Protein AF-K1RYQ0-F1 (afdb_monomer_lite)

Foldseek 3Di:
DDDDDDAVVQPDQHPAFQDWDQDPVGWIWTFGQAAIWIHPPRGIDGDHPDDCDVVDGHDGDNDDDDD

InterPro domains:
  IPR011110 Two component regulator propeller [PF07494] (11-33)
  IPR015943 WD40/YVTN repeat-like-containing domain superfamily [G3DSA:2.130.10.10] (1-67)

Radius of gyration: 12.42 Å; chains: 1; bounding box: 30×36×21 Å

pLDDT: mean 89.35, std 10.35, range [60.12, 98.19]

Organism: NCBI:txid408170

Sequence (67 aa):
MIVEHYSVDQGLPNNTVNCTLKDRDGFIWFGTWYGLCCFDGVKFKTFNKQEHDSDVPPRKIQRIVED

Secondary structure (DSSP, 8-state):
-------GGGT-S-S-EEEEEE-TTS-EEEEETTEEEEE-SS-EEEE------TTSPP---------

Structure (mmCIF, N/CA/C/O backbone):
data_AF-K1RYQ0-F1
#
_entry.id   AF-K1RYQ0-F1
#
loop_
_atom_site.group_PDB
_atom_site.id
_atom_site.type_symbol
_atom_site.label_atom_id
_atom_site.label_alt_id
_atom_site.label_comp_id
_atom_site.label_asym_id
_atom_site.label_entity_id
_atom_site.label_seq_id
_atom_site.pdbx_PDB_ins_code
_atom_site.Cartn_x
_atom_site.Cartn_y
_atom_site.Cartn_z
_atom_site.occupancy
_atom_site.B_iso_or_equiv
_atom_site.auth_seq_id
_atom_site.auth_comp_id
_atom_site.auth_asym_id
_atom_site.auth_atom_id
_atom_site.pdbx_PDB_model_num
ATOM 1 N N . MET A 1 1 ? -9.336 20.675 -9.882 1.00 78.38 1 MET A N 1
ATOM 2 C CA . MET A 1 1 ? -9.175 19.341 -9.270 1.00 78.38 1 MET A CA 1
ATOM 3 C C . MET A 1 1 ? -7.694 19.031 -9.286 1.00 78.38 1 MET A C 1
ATOM 5 O O . MET A 1 1 ? -7.110 19.075 -10.360 1.00 78.38 1 MET A O 1
ATOM 9 N N . ILE A 1 2 ? -7.089 18.843 -8.118 1.00 90.25 2 ILE A N 1
ATOM 10 C CA . ILE A 1 2 ? -5.682 18.451 -7.985 1.00 90.25 2 ILE A CA 1
ATOM 11 C C . ILE A 1 2 ? -5.694 16.965 -7.636 1.00 90.25 2 ILE A C 1
ATOM 13 O O . ILE A 1 2 ? -6.487 16.553 -6.792 1.00 90.25 2 ILE A O 1
ATOM 17 N N . VAL A 1 3 ? -4.880 16.174 -8.330 1.00 91.38 3 VAL A N 1
ATOM 18 C CA . VAL A 1 3 ? -4.699 14.745 -8.064 1.00 91.38 3 VAL A CA 1
ATOM 19 C C . VAL A 1 3 ? -3.261 14.554 -7.618 1.00 91.38 3 VAL A C 1
ATOM 21 O O . VAL A 1 3 ? -2.337 14.982 -8.307 1.00 91.38 3 VAL A O 1
ATOM 24 N N . GLU A 1 4 ? -3.084 13.934 -6.459 1.00 90.94 4 GLU A N 1
ATOM 25 C CA . GLU A 1 4 ? -1.768 13.555 -5.961 1.00 90.94 4 GLU A CA 1
ATOM 26 C C . GLU A 1 4 ? -1.407 12.147 -6.428 1.00 90.94 4 GLU A C 1
ATOM 28 O O . GLU A 1 4 ? -2.262 11.265 -6.529 1.00 90.94 4 GLU A O 1
ATOM 33 N N . HIS A 1 5 ? -0.124 11.948 -6.715 1.00 91.62 5 HIS A N 1
ATOM 34 C CA . HIS A 1 5 ? 0.419 10.686 -7.194 1.00 91.62 5 HIS A CA 1
ATOM 35 C C . HIS A 1 5 ? 1.424 10.141 -6.183 1.00 91.62 5 HIS A C 1
ATOM 37 O O . HIS A 1 5 ? 2.346 10.845 -5.775 1.00 91.62 5 HIS A O 1
ATOM 43 N N . TYR A 1 6 ? 1.258 8.867 -5.835 1.00 93.31 6 TYR A N 1
ATOM 44 C CA . TYR A 1 6 ? 2.140 8.131 -4.937 1.00 93.31 6 TYR A CA 1
ATOM 45 C C . TYR A 1 6 ? 2.704 6.908 -5.668 1.00 93.31 6 TYR A C 1
ATOM 47 O O . TYR A 1 6 ? 1.981 6.211 -6.382 1.00 93.31 6 TYR A O 1
ATOM 55 N N . SER A 1 7 ? 3.997 6.662 -5.498 1.00 93.50 7 SER A N 1
ATOM 56 C CA . SER A 1 7 ? 4.773 5.574 -6.087 1.00 93.50 7 SER A CA 1
ATOM 57 C C . SER A 1 7 ? 5.655 4.919 -5.015 1.00 93.50 7 SER A C 1
ATOM 59 O O . SER A 1 7 ? 5.592 5.257 -3.826 1.00 93.50 7 SER A O 1
ATOM 61 N N . VAL A 1 8 ? 6.500 3.979 -5.440 1.00 92.56 8 VAL A N 1
ATOM 62 C CA . VAL A 1 8 ? 7.573 3.411 -4.612 1.00 92.56 8 VAL A CA 1
ATOM 63 C C . VAL A 1 8 ? 8.457 4.466 -3.946 1.00 92.56 8 VAL A C 1
ATOM 65 O O . VAL A 1 8 ? 8.864 4.278 -2.801 1.00 92.56 8 VAL A O 1
ATOM 68 N N . ASP A 1 9 ? 8.673 5.609 -4.599 1.00 91.88 9 ASP A N 1
ATOM 69 C CA . ASP A 1 9 ? 9.522 6.685 -4.080 1.00 91.88 9 ASP A CA 1
ATOM 70 C C . ASP A 1 9 ? 8.872 7.421 -2.897 1.00 91.88 9 ASP A C 1
ATOM 72 O O . ASP A 1 9 ? 9.564 8.036 -2.087 1.00 91.88 9 ASP A O 1
ATOM 76 N N . GLN A 1 10 ? 7.543 7.339 -2.763 1.00 91.00 10 GLN A N 1
ATOM 77 C CA . GLN A 1 10 ? 6.782 7.915 -1.650 1.00 91.00 10 GLN A CA 1
ATOM 78 C C . GLN A 1 10 ? 6.368 6.875 -0.592 1.00 91.00 10 GLN A C 1
ATOM 80 O O . GLN A 1 10 ? 5.609 7.196 0.322 1.00 91.00 10 GLN A O 1
ATOM 85 N N . GLY A 1 11 ? 6.884 5.643 -0.672 1.00 87.56 11 GLY A N 1
ATOM 86 C CA . GLY A 1 11 ? 6.716 4.616 0.362 1.00 87.56 11 GLY A CA 1
ATOM 87 C C . GLY A 1 11 ? 5.719 3.503 0.037 1.00 87.56 11 GLY A C 1
ATOM 88 O O . GLY A 1 11 ? 5.508 2.626 0.876 1.00 87.56 11 GLY A O 1
ATOM 89 N N . LEU A 1 12 ? 5.139 3.487 -1.168 1.00 91.44 12 LEU A N 1
ATOM 90 C CA . LEU A 1 12 ? 4.353 2.348 -1.639 1.00 91.44 12 LEU A CA 1
ATOM 91 C C . LEU A 1 12 ? 5.277 1.124 -1.851 1.00 91.44 12 LEU A C 1
ATOM 93 O O . LEU A 1 12 ? 6.335 1.262 -2.455 1.00 91.44 12 LEU A O 1
ATOM 97 N N . PRO A 1 13 ? 4.921 -0.100 -1.428 1.00 89.00 13 PRO A N 1
ATOM 98 C CA . PRO A 1 13 ? 5.799 -1.264 -1.604 1.00 89.00 13 PRO A CA 1
ATOM 99 C C . PRO A 1 13 ? 6.026 -1.647 -3.074 1.00 89.00 13 PRO A C 1
ATOM 101 O O . PRO A 1 13 ? 7.070 -2.188 -3.433 1.00 89.00 13 PRO A O 1
ATOM 104 N N . ASN A 1 14 ? 5.035 -1.399 -3.933 1.00 92.56 14 ASN A N 1
ATOM 105 C CA . ASN A 1 14 ? 5.118 -1.610 -5.373 1.00 92.56 14 ASN A CA 1
ATOM 106 C C . ASN A 1 14 ? 4.051 -0.778 -6.090 1.00 92.56 14 ASN A C 1
ATOM 108 O O . ASN A 1 14 ? 2.920 -0.698 -5.617 1.00 92.56 14 ASN A O 1
ATOM 112 N N . ASN A 1 15 ? 4.380 -0.244 -7.269 1.00 93.69 15 ASN A N 1
ATOM 113 C 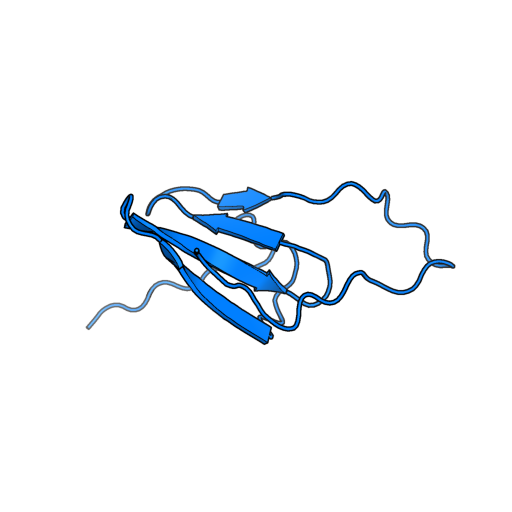CA . ASN A 1 15 ? 3.459 0.564 -8.082 1.00 93.69 15 ASN A CA 1
ATOM 114 C C . ASN A 1 15 ? 2.224 -0.209 -8.587 1.00 93.69 15 ASN A C 1
ATOM 116 O O . ASN A 1 15 ? 1.250 0.402 -9.019 1.00 93.69 15 ASN A O 1
ATOM 120 N N . THR A 1 16 ? 2.239 -1.542 -8.529 1.00 94.44 16 THR A N 1
ATOM 121 C CA . THR A 1 16 ? 1.091 -2.387 -8.875 1.00 94.44 16 THR A CA 1
ATOM 122 C C . THR A 1 16 ? 0.248 -2.657 -7.631 1.00 94.44 16 THR A C 1
ATOM 124 O O . THR A 1 16 ? 0.536 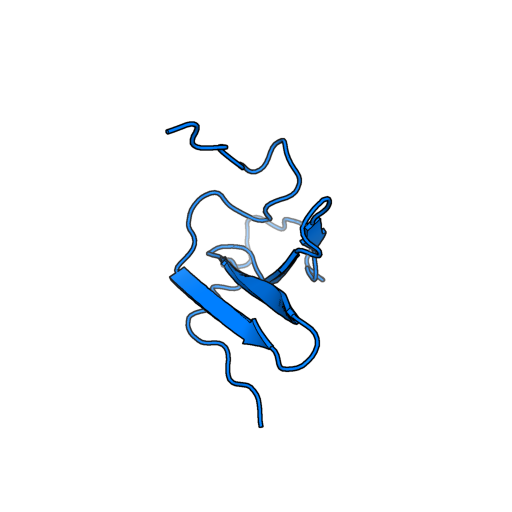-3.575 -6.854 1.00 94.44 16 THR A O 1
ATOM 127 N N . VAL A 1 17 ? -0.814 -1.871 -7.458 1.00 95.31 17 VAL A N 1
ATOM 128 C CA . VAL A 1 17 ? -1.842 -2.070 -6.425 1.00 95.31 17 VAL A CA 1
ATOM 129 C C . VAL A 1 17 ? -2.910 -3.030 -6.953 1.00 95.31 17 VAL A C 1
ATOM 131 O O . VAL A 1 17 ? -3.521 -2.776 -7.986 1.00 95.31 17 VAL A O 1
ATOM 134 N N . ASN A 1 18 ? -3.144 -4.136 -6.246 1.00 96.25 18 ASN A N 1
ATOM 135 C CA . ASN A 1 18 ? -4.145 -5.143 -6.615 1.00 96.25 18 ASN A CA 1
ATOM 136 C C . ASN A 1 18 ? -5.473 -4.958 -5.870 1.00 96.25 18 ASN A C 1
ATOM 138 O O . ASN A 1 18 ? -6.521 -5.327 -6.391 1.00 96.25 18 ASN A O 1
ATOM 142 N N . CYS A 1 19 ? -5.434 -4.459 -4.633 1.00 96.94 19 CYS A N 1
ATOM 143 C CA . CYS A 1 19 ? -6.625 -4.261 -3.811 1.00 96.94 19 CYS A CA 1
ATOM 144 C C . CYS A 1 19 ? -6.421 -3.133 -2.796 1.00 96.94 19 CYS A C 1
ATOM 146 O O . CYS A 1 19 ? -5.294 -2.870 -2.370 1.00 96.94 19 CYS A O 1
ATOM 148 N N . THR A 1 20 ? -7.526 -2.503 -2.396 1.00 97.62 20 THR A N 1
ATOM 149 C CA . THR A 1 20 ? -7.543 -1.399 -1.431 1.00 97.62 20 THR A CA 1
ATOM 150 C C . THR A 1 20 ? -8.698 -1.588 -0.451 1.00 97.62 20 THR A C 1
ATOM 152 O O . THR A 1 20 ? -9.771 -2.037 -0.855 1.00 97.62 20 THR A O 1
ATOM 155 N N . LEU A 1 21 ? -8.492 -1.229 0.815 1.00 98.19 21 LEU A N 1
ATOM 156 C CA . LEU A 1 21 ? -9.518 -1.225 1.860 1.00 98.19 21 LEU A CA 1
ATOM 157 C C . LEU A 1 21 ? -9.334 0.005 2.751 1.00 98.19 21 LEU A C 1
ATOM 159 O O . LEU A 1 21 ? -8.213 0.291 3.155 1.00 98.19 21 LEU A O 1
ATOM 163 N N . LYS A 1 22 ? -10.414 0.713 3.085 1.00 97.94 22 LYS A N 1
ATOM 164 C CA . LYS A 1 22 ? -10.404 1.692 4.176 1.00 97.94 22 LYS A CA 1
ATOM 165 C C . LYS A 1 22 ? -10.989 1.023 5.415 1.00 97.94 22 LYS A C 1
ATOM 167 O O . LYS A 1 22 ? -12.085 0.482 5.306 1.00 97.94 22 LYS A O 1
ATOM 172 N N . ASP A 1 23 ? -10.267 1.043 6.529 1.00 97.69 23 ASP A N 1
ATOM 173 C CA . ASP A 1 23 ? -10.743 0.451 7.783 1.00 97.69 23 ASP A CA 1
ATOM 174 C C . ASP A 1 23 ? -11.637 1.410 8.587 1.00 97.69 23 ASP A C 1
ATOM 176 O O . A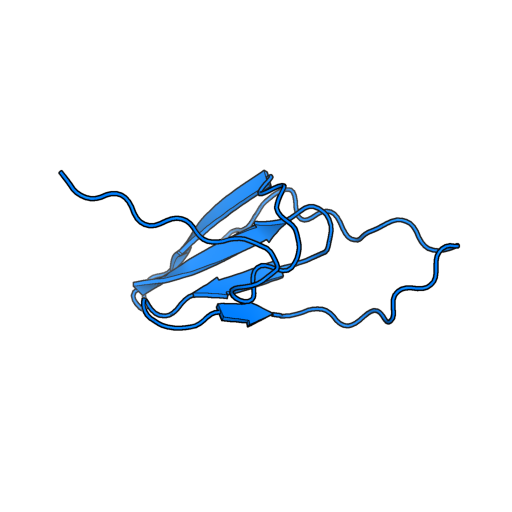SP A 1 23 ? -11.830 2.580 8.221 1.00 97.69 23 ASP A O 1
ATOM 180 N N . ARG A 1 24 ? -12.191 0.909 9.698 1.00 97.50 24 ARG A N 1
ATOM 181 C CA . ARG A 1 24 ? -13.044 1.683 10.616 1.00 97.50 24 ARG A CA 1
ATOM 182 C C . ARG A 1 24 ? -12.350 2.884 11.266 1.00 97.50 24 ARG A C 1
ATOM 184 O O . ARG A 1 24 ? -13.027 3.858 11.594 1.00 97.50 24 ARG A O 1
ATOM 191 N N . ASP A 1 25 ? -11.031 2.826 11.429 1.00 96.75 25 ASP A N 1
ATOM 192 C CA . ASP A 1 25 ? -10.224 3.888 12.040 1.00 96.75 25 ASP A CA 1
ATOM 193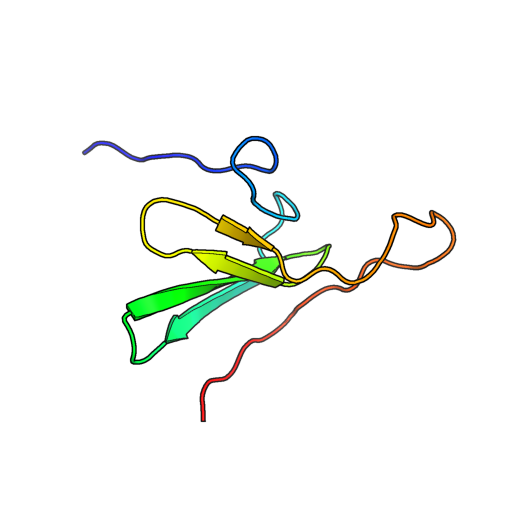 C C . ASP A 1 25 ? -9.821 4.961 11.013 1.00 96.75 25 ASP A C 1
ATOM 195 O O . ASP A 1 25 ? -9.320 6.030 11.362 1.00 96.75 25 ASP A O 1
ATOM 199 N N . GLY A 1 26 ? -10.108 4.713 9.735 1.00 96.62 26 GLY A N 1
ATOM 200 C CA . GLY A 1 26 ? -9.919 5.645 8.639 1.00 96.62 26 GLY A CA 1
ATOM 201 C C . GLY A 1 26 ? -8.609 5.471 7.879 1.00 96.62 26 GLY A C 1
ATOM 202 O O . GLY A 1 26 ? -8.385 6.231 6.931 1.00 96.62 26 GLY A O 1
ATOM 203 N N . PHE A 1 27 ? -7.788 4.479 8.226 1.00 97.62 27 PHE A N 1
ATOM 204 C CA . PHE A 1 27 ? -6.577 4.164 7.480 1.00 97.62 27 PHE A CA 1
ATOM 205 C C . PHE A 1 27 ? -6.908 3.500 6.149 1.00 97.62 27 PHE A C 1
ATOM 207 O O . PHE A 1 27 ? -7.899 2.781 6.009 1.00 97.62 27 PHE A O 1
ATOM 214 N N . ILE A 1 28 ? -6.042 3.716 5.161 1.00 97.69 28 ILE A N 1
ATOM 215 C CA . ILE A 1 28 ? -6.184 3.115 3.837 1.00 97.69 28 ILE A CA 1
ATOM 216 C C . ILE A 1 28 ? -5.105 2.057 3.651 1.00 97.69 28 ILE A C 1
ATOM 218 O O . ILE A 1 28 ? -3.910 2.339 3.664 1.00 97.69 28 ILE A O 1
ATOM 222 N N . TRP A 1 29 ? -5.536 0.824 3.448 1.00 97.56 29 TRP A N 1
ATOM 223 C CA . TRP A 1 29 ? -4.687 -0.326 3.211 1.00 97.56 29 TRP A CA 1
ATOM 224 C C . TRP A 1 29 ? -4.583 -0.615 1.723 1.00 97.56 29 TRP A C 1
ATOM 226 O O . TRP A 1 29 ? -5.597 -0.680 1.031 1.00 97.56 29 TRP A O 1
ATOM 236 N N . PHE A 1 30 ? -3.364 -0.853 1.246 1.00 97.12 30 PHE A N 1
ATOM 237 C CA . PHE A 1 30 ? -3.077 -1.200 -0.141 1.00 97.12 30 PHE A CA 1
ATOM 238 C C . PHE A 1 30 ? -2.346 -2.536 -0.205 1.00 97.12 30 PHE A C 1
ATOM 240 O O . PHE A 1 30 ? -1.241 -2.697 0.319 1.00 97.12 30 PHE A O 1
ATOM 247 N N . GLY A 1 31 ? -2.968 -3.501 -0.874 1.00 95.81 31 GLY A N 1
ATOM 248 C CA . GLY A 1 31 ? -2.355 -4.771 -1.215 1.00 95.81 31 GLY A CA 1
ATOM 249 C C . GLY A 1 31 ? -1.680 -4.659 -2.571 1.00 95.81 31 GLY A C 1
ATOM 250 O O . GLY A 1 31 ? -2.347 -4.471 -3.588 1.00 95.81 31 GLY A O 1
ATOM 251 N N . THR A 1 32 ? -0.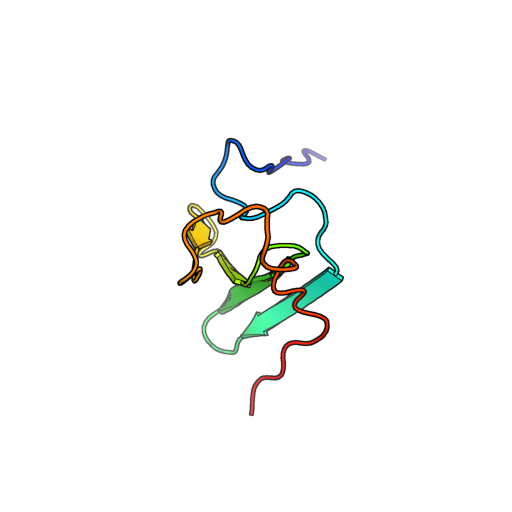358 -4.780 -2.595 1.00 94.12 32 THR A N 1
ATOM 252 C CA . THR A 1 32 ? 0.459 -4.621 -3.802 1.00 94.12 32 THR A CA 1
ATOM 253 C C . THR A 1 32 ? 1.022 -5.958 -4.284 1.00 94.12 32 THR A C 1
ATOM 255 O O . THR A 1 32 ? 0.806 -7.012 -3.674 1.00 94.12 32 THR A O 1
ATOM 258 N N . TRP A 1 33 ? 1.738 -5.940 -5.410 1.00 90.88 33 TRP A N 1
ATOM 259 C CA . TRP A 1 33 ? 2.473 -7.113 -5.885 1.00 90.88 33 TRP A CA 1
ATOM 260 C C . TRP A 1 33 ? 3.593 -7.547 -4.925 1.00 90.88 33 TRP A C 1
ATOM 262 O O . TRP A 1 33 ? 3.837 -8.742 -4.796 1.00 90.88 33 TRP A O 1
ATOM 272 N N . TYR A 1 34 ? 4.213 -6.606 -4.207 1.00 89.38 34 TYR A N 1
ATOM 273 C CA . TYR A 1 34 ? 5.268 -6.871 -3.222 1.00 89.38 34 TYR A CA 1
ATOM 274 C C . TYR A 1 34 ? 4.801 -6.506 -1.810 1.00 89.38 34 TYR A C 1
ATOM 276 O O . TYR A 1 34 ? 5.464 -5.752 -1.109 1.00 89.38 34 TYR A O 1
ATOM 284 N N . GLY A 1 35 ? 3.655 -7.030 -1.378 1.00 90.62 35 GLY A N 1
ATOM 285 C CA . GLY A 1 35 ? 3.220 -6.920 0.014 1.00 90.62 35 GLY A CA 1
ATOM 286 C C . GLY A 1 35 ? 2.213 -5.813 0.312 1.00 90.62 35 GLY A C 1
ATOM 287 O O . GLY A 1 35 ? 1.565 -5.262 -0.579 1.00 90.62 35 GLY A O 1
ATOM 288 N N . LEU A 1 36 ? 2.031 -5.558 1.606 1.00 93.50 36 LEU A N 1
ATOM 289 C CA . LEU A 1 36 ? 0.959 -4.739 2.173 1.00 93.50 36 LEU A CA 1
ATOM 290 C C . LEU A 1 36 ? 1.516 -3.416 2.707 1.00 93.50 36 LEU A C 1
ATOM 292 O O . LEU A 1 36 ? 2.559 -3.407 3.361 1.00 93.50 36 LEU A O 1
ATOM 296 N N . CYS A 1 37 ? 0.798 -2.313 2.515 1.00 95.06 37 CYS A N 1
ATOM 297 C CA . CYS A 1 37 ? 1.048 -1.073 3.250 1.00 95.06 37 CYS A CA 1
ATOM 298 C C . CYS A 1 37 ? -0.243 -0.421 3.745 1.00 95.06 37 CYS A C 1
ATOM 300 O O . CYS A 1 37 ? -1.322 -0.664 3.210 1.00 95.06 37 CYS A O 1
ATOM 302 N N . CYS A 1 38 ? -0.097 0.430 4.753 1.00 96.56 38 CYS A N 1
ATOM 303 C CA . CYS A 1 38 ? -1.141 1.263 5.340 1.00 96.56 38 CYS A CA 1
ATOM 304 C C . CYS A 1 38 ? -0.782 2.737 5.122 1.00 96.56 38 CYS A C 1
ATOM 306 O O . CYS A 1 38 ? 0.395 3.090 5.182 1.00 96.56 38 CYS A O 1
ATOM 308 N N . PHE A 1 39 ? -1.776 3.581 4.880 1.00 97.12 39 PHE A N 1
ATOM 309 C CA . PHE A 1 39 ? -1.641 5.017 4.681 1.00 97.12 39 PHE A CA 1
ATOM 310 C C . PHE A 1 39 ? -2.550 5.762 5.654 1.00 97.12 39 PHE A C 1
ATOM 312 O O . PHE A 1 39 ? -3.743 5.468 5.744 1.00 97.12 39 PHE A O 1
ATOM 319 N N . ASP A 1 40 ? -1.980 6.733 6.363 1.00 95.75 40 ASP A N 1
ATOM 320 C CA . ASP A 1 40 ? -2.674 7.550 7.368 1.00 95.75 40 ASP A CA 1
ATOM 321 C C . ASP A 1 40 ? -3.206 8.888 6.818 1.00 95.75 40 ASP A C 1
ATOM 323 O O . ASP A 1 40 ? -3.762 9.691 7.564 1.00 95.75 40 ASP A O 1
ATOM 327 N N . GLY A 1 41 ? -3.044 9.139 5.514 1.00 93.00 41 GLY A N 1
ATOM 328 C CA . GLY A 1 41 ? -3.349 10.425 4.880 1.00 93.00 41 GLY A CA 1
ATOM 329 C C . GLY A 1 41 ? -2.119 11.299 4.629 1.00 93.00 41 GLY A C 1
ATOM 330 O O . GLY A 1 41 ? -2.218 12.279 3.897 1.00 93.00 41 GLY A O 1
ATOM 331 N N . VAL A 1 42 ? -0.963 10.945 5.198 1.00 92.88 42 VAL A N 1
ATOM 332 C CA . VAL A 1 42 ? 0.297 11.690 5.057 1.00 92.88 42 VAL A CA 1
ATOM 333 C C . VAL A 1 42 ? 1.465 10.765 4.709 1.00 92.88 42 VAL A C 1
ATOM 335 O O . VAL A 1 42 ? 2.325 11.130 3.909 1.00 92.88 42 VAL A O 1
ATOM 338 N N . LYS A 1 43 ? 1.534 9.572 5.306 1.00 92.75 43 LYS A N 1
ATOM 339 C CA . LYS A 1 43 ? 2.671 8.651 5.207 1.00 92.75 43 LYS A CA 1
ATOM 340 C C . LYS A 1 43 ? 2.225 7.211 5.010 1.00 92.75 43 LYS A C 1
ATOM 342 O O . LYS A 1 43 ? 1.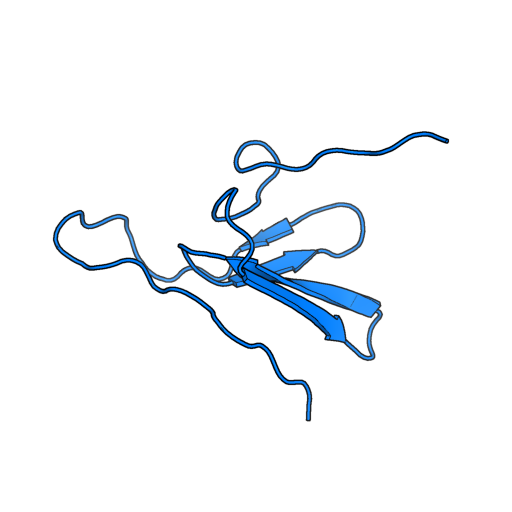223 6.760 5.561 1.00 92.75 43 LYS A O 1
ATOM 347 N N . PHE A 1 44 ? 3.041 6.468 4.266 1.00 94.81 44 PHE A N 1
ATOM 348 C CA . PHE A 1 44 ? 2.913 5.023 4.141 1.00 94.81 44 PHE A CA 1
ATOM 349 C C . PHE A 1 44 ? 3.716 4.305 5.224 1.00 94.81 44 PHE A C 1
ATOM 351 O O . PHE A 1 44 ? 4.875 4.629 5.490 1.00 94.81 44 PHE A O 1
ATOM 358 N N . LYS A 1 45 ? 3.114 3.266 5.799 1.00 94.06 45 LYS A N 1
ATOM 359 C CA . LYS A 1 45 ? 3.792 2.242 6.587 1.00 94.06 45 LYS A CA 1
ATOM 360 C C . LYS A 1 45 ? 3.724 0.918 5.840 1.00 94.06 45 LYS A C 1
ATOM 362 O O . LYS A 1 45 ? 2.646 0.352 5.659 1.00 94.06 45 LYS A O 1
ATOM 367 N N . THR A 1 46 ? 4.883 0.419 5.433 1.00 91.12 46 THR A N 1
ATOM 368 C CA . THR A 1 46 ? 5.013 -0.847 4.707 1.00 91.12 46 THR A CA 1
ATOM 369 C C . THR A 1 46 ? 5.180 -2.017 5.670 1.00 91.12 46 THR A C 1
ATOM 371 O O . THR A 1 46 ? 6.001 -1.981 6.584 1.00 91.12 46 THR A O 1
ATOM 374 N N . PHE A 1 47 ? 4.408 -3.077 5.441 1.00 87.38 47 PHE A N 1
ATOM 375 C CA . PHE A 1 47 ? 4.428 -4.329 6.190 1.00 87.38 47 PHE A CA 1
ATOM 376 C C . PHE A 1 47 ? 4.994 -5.436 5.298 1.00 87.38 47 PHE A C 1
ATOM 378 O O . PHE A 1 47 ? 4.300 -6.385 4.933 1.00 87.38 47 PHE A O 1
ATOM 385 N N . ASN A 1 48 ? 6.267 -5.298 4.924 1.00 73.31 48 ASN A N 1
ATOM 386 C CA . ASN A 1 48 ? 7.022 -6.362 4.270 1.00 73.31 48 ASN A CA 1
ATOM 387 C C . ASN A 1 48 ? 7.985 -7.004 5.261 1.00 73.31 48 ASN A C 1
ATOM 389 O O . ASN A 1 48 ? 8.682 -6.312 5.995 1.00 73.31 48 ASN A O 1
ATOM 393 N N . LYS A 1 49 ? 8.029 -8.339 5.257 1.00 61.03 49 LYS A N 1
ATOM 394 C CA . LYS A 1 49 ? 8.973 -9.133 6.059 1.00 61.03 49 LYS A CA 1
ATOM 395 C C . LYS A 1 49 ? 9.992 -9.887 5.193 1.00 61.03 49 LYS A C 1
ATOM 397 O O . LYS A 1 49 ? 10.673 -10.769 5.695 1.00 61.03 49 LYS A O 1
ATOM 402 N N . GLN A 1 50 ? 10.079 -9.584 3.900 1.00 60.12 50 GLN A N 1
ATOM 403 C CA . GLN A 1 50 ? 11.053 -10.213 3.013 1.00 60.12 50 GLN A CA 1
ATOM 404 C C . GLN A 1 50 ? 12.099 -9.200 2.577 1.00 60.12 50 GLN A C 1
ATOM 406 O O . GLN A 1 50 ? 11.768 -8.161 2.006 1.00 60.12 50 GLN A O 1
ATOM 411 N N . GLU A 1 51 ? 13.356 -9.539 2.847 1.00 60.56 51 GLU A N 1
ATOM 412 C CA . GLU A 1 51 ? 14.465 -9.052 2.041 1.00 60.56 51 GLU A CA 1
ATOM 413 C C . GLU A 1 51 ? 14.260 -9.551 0.609 1.00 60.56 51 GLU A C 1
ATOM 415 O O . GLU A 1 51 ? 13.682 -10.620 0.392 1.00 60.56 51 GLU A O 1
ATOM 420 N N . HIS A 1 52 ? 14.648 -8.733 -0.364 1.00 60.59 52 HIS A N 1
ATOM 421 C CA . HIS A 1 52 ? 14.419 -8.992 -1.780 1.00 60.59 52 HIS A CA 1
ATOM 422 C C . HIS A 1 52 ? 15.362 -10.099 -2.275 1.00 60.59 52 HIS A C 1
ATOM 424 O O . HIS A 1 52 ? 16.325 -9.837 -2.990 1.00 60.59 52 HIS A O 1
ATOM 430 N N . ASP A 1 53 ? 15.091 -11.335 -1.870 1.00 67.00 53 ASP A N 1
ATOM 431 C CA . ASP A 1 53 ? 15.703 -12.520 -2.449 1.00 67.00 53 ASP A CA 1
ATOM 432 C C . ASP A 1 53 ? 15.037 -12.788 -3.804 1.00 67.00 53 ASP A C 1
ATOM 434 O O . ASP A 1 53 ? 13.832 -13.043 -3.881 1.00 67.00 53 ASP A O 1
ATOM 438 N N . SER A 1 54 ? 15.813 -12.665 -4.883 1.00 68.50 54 SER A N 1
ATOM 439 C CA . SER A 1 54 ? 15.337 -12.828 -6.260 1.00 68.50 54 SER A CA 1
ATOM 440 C C . SER A 1 54 ? 14.789 -14.223 -6.552 1.00 68.50 54 SER A C 1
ATOM 442 O O . SER A 1 54 ? 14.019 -14.375 -7.500 1.00 68.50 54 SER A O 1
ATOM 444 N N . ASP A 1 55 ? 15.152 -15.217 -5.741 1.00 79.81 55 ASP A N 1
ATOM 445 C CA . ASP A 1 55 ? 14.716 -16.600 -5.923 1.00 79.81 55 ASP A CA 1
ATOM 446 C C . ASP A 1 55 ? 13.338 -16.862 -5.300 1.00 79.81 55 ASP A C 1
ATOM 448 O O . ASP A 1 55 ? 12.704 -17.887 -5.575 1.00 79.81 55 ASP A O 1
ATOM 452 N N . VAL A 1 56 ? 12.828 -15.925 -4.490 1.00 70.44 56 VAL A N 1
ATOM 453 C CA . VAL A 1 56 ? 11.519 -16.050 -3.854 1.00 70.44 56 VAL A CA 1
ATOM 454 C C . VAL A 1 56 ? 10.480 -15.218 -4.610 1.00 70.44 56 VAL A C 1
ATOM 456 O O . VAL A 1 56 ? 10.619 -13.998 -4.733 1.00 70.44 56 VAL A O 1
ATOM 459 N N . PRO A 1 57 ? 9.388 -15.837 -5.099 1.00 75.50 57 PRO A N 1
ATOM 460 C CA . PRO A 1 57 ? 8.334 -15.100 -5.771 1.00 75.50 57 PRO A CA 1
ATOM 461 C C . PRO A 1 57 ? 7.702 -14.068 -4.825 1.00 75.50 57 PRO A C 1
ATOM 463 O O . PRO A 1 57 ? 7.513 -14.334 -3.633 1.00 75.50 57 PRO A O 1
ATOM 466 N N . PRO A 1 58 ? 7.323 -12.895 -5.349 1.00 76.19 58 PRO A N 1
ATOM 467 C CA . PRO A 1 58 ? 6.837 -11.798 -4.533 1.00 76.19 58 PRO A CA 1
ATOM 468 C C . PRO A 1 58 ? 5.503 -12.134 -3.866 1.00 76.19 58 PRO A C 1
ATOM 470 O O . PRO A 1 58 ? 4.631 -12.803 -4.431 1.00 76.19 58 PRO A O 1
ATOM 473 N N . ARG A 1 59 ? 5.319 -11.626 -2.646 1.00 78.31 59 ARG A N 1
ATOM 474 C CA . ARG A 1 59 ? 4.094 -11.827 -1.871 1.00 78.31 59 ARG A CA 1
ATOM 475 C C . ARG A 1 59 ? 2.971 -10.925 -2.392 1.00 78.31 59 ARG A C 1
ATOM 477 O O . ARG A 1 59 ? 2.697 -9.859 -1.840 1.00 78.31 59 ARG A O 1
ATOM 484 N N . LYS A 1 60 ? 2.295 -11.386 -3.444 1.00 89.31 60 LYS A N 1
ATOM 485 C CA . LYS A 1 60 ? 1.144 -10.698 -4.035 1.00 89.31 60 LYS A CA 1
ATOM 486 C C . LYS A 1 60 ? -0.049 -10.706 -3.079 1.00 89.31 60 LYS A C 1
ATOM 488 O O . LYS A 1 60 ? -0.635 -11.756 -2.814 1.00 89.31 60 LYS A O 1
ATOM 493 N N . ILE A 1 61 ? -0.462 -9.528 -2.621 1.00 93.44 61 ILE A N 1
ATOM 494 C CA . ILE A 1 61 ? -1.680 -9.367 -1.821 1.00 93.44 61 ILE A CA 1
ATOM 495 C C . ILE A 1 61 ? -2.852 -9.136 -2.769 1.00 93.44 61 ILE A C 1
ATOM 497 O O . ILE A 1 61 ? -2.913 -8.111 -3.442 1.00 93.44 61 ILE A O 1
ATOM 501 N N . GLN A 1 62 ? -3.759 -10.109 -2.857 1.00 94.81 62 GLN A N 1
ATOM 502 C CA . GLN A 1 62 ? -4.896 -10.065 -3.786 1.00 94.81 62 GLN A CA 1
ATOM 503 C C . GLN A 1 62 ? -6.189 -9.550 -3.154 1.00 94.81 62 GLN A C 1
ATOM 505 O O . GLN A 1 62 ? -7.080 -9.095 -3.866 1.00 94.81 62 GLN A O 1
ATOM 510 N N . ARG A 1 63 ? -6.313 -9.648 -1.830 1.00 96.06 63 ARG A N 1
ATOM 511 C CA . ARG A 1 63 ? -7.505 -9.234 -1.097 1.00 96.06 63 ARG A CA 1
ATOM 512 C C . ARG A 1 63 ? -7.131 -8.828 0.320 1.00 96.06 63 ARG A C 1
ATOM 514 O O . ARG A 1 63 ? -6.250 -9.439 0.921 1.00 96.06 63 ARG A O 1
ATOM 521 N N . ILE A 1 64 ? -7.845 -7.835 0.835 1.00 96.31 64 ILE A N 1
ATOM 522 C CA . ILE A 1 64 ? -7.830 -7.418 2.236 1.00 96.31 64 ILE A CA 1
ATOM 523 C C . ILE A 1 64 ? -9.281 -7.473 2.712 1.00 96.31 64 ILE A C 1
ATOM 525 O O . ILE A 1 64 ? -10.191 -7.119 1.959 1.00 96.31 64 ILE A O 1
ATOM 529 N N . VAL A 1 65 ? -9.493 -7.976 3.921 1.00 96.62 65 VAL A N 1
ATOM 530 C CA . VAL A 1 65 ? -10.796 -8.004 4.585 1.00 96.62 65 VAL A CA 1
ATOM 531 C C . VAL A 1 65 ? -10.620 -7.427 5.982 1.00 96.62 65 VAL A C 1
ATOM 533 O O . VAL A 1 65 ? -9.617 -7.706 6.635 1.00 96.62 65 VAL A O 1
ATOM 536 N N . GLU A 1 66 ? -11.562 -6.586 6.385 1.00 96.38 66 GLU A N 1
ATOM 537 C CA . GLU A 1 66 ? -11.758 -6.196 7.779 1.00 96.38 66 GLU A CA 1
ATOM 538 C C . GLU A 1 66 ? -12.924 -7.030 8.321 1.00 96.38 66 GLU A C 1
ATOM 540 O O . GLU A 1 66 ? -13.864 -7.316 7.571 1.00 96.38 66 GLU A O 1
ATOM 545 N N . ASP A 1 67 ? -12.810 -7.445 9.584 1.00 93.06 67 ASP A N 1
ATOM 546 C CA . ASP A 1 67 ? -13.801 -8.265 10.294 1.00 93.06 67 ASP A CA 1
ATOM 547 C C . ASP A 1 67 ? -15.045 -7.474 10.730 1.00 93.06 67 ASP A C 1
ATOM 549 O O . ASP A 1 67 ? -14.899 -6.309 11.179 1.00 93.06 67 ASP A O 1
#